Protein AF-A0A6G0VTV4-F1 (afdb_monomer_lite)

Radius of gyration: 18.74 Å; chains: 1; bounding box: 30×60×40 Å

Secondary structure (DSSP, 8-state):
----------PPBP-STT---BGGGT----PPP-STTTS-GGGBPPPPTTS---B-TT------TT------PPPPP-

pLDDT: mean 74.32, std 13.95, range [40.31, 89.19]

Sequence (78 aa):
ILGFFKRELKMPGCAAINCSNSATKGFLMKHFPKDKVHFGEAMWEKTREDGSRRLKNDAVPTIFSFTKEKNKKKTPCA

Foldseek 3Di:
DPPPPVPPPVFDFDLDPPGGHTVVVVDDDDDDDPDCQQFPPVQWDDQDPVRDIDGDPPTDRPRDVPDDDDPDDDDPDD

Organism: Aphis craccivora (NCBI:txid307492)

Structure (mmCIF, N/CA/C/O backbone):
data_AF-A0A6G0VTV4-F1
#
_entry.id   AF-A0A6G0VTV4-F1
#
loop_
_atom_site.group_PDB
_atom_site.id
_atom_site.type_symbol
_atom_site.label_atom_id
_atom_site.label_alt_id
_atom_site.label_comp_id
_atom_site.label_asym_id
_atom_site.label_entity_id
_atom_site.label_seq_id
_atom_site.pdbx_PDB_ins_code
_atom_site.Cartn_x
_atom_site.Cartn_y
_atom_site.Cartn_z
_atom_site.occupancy
_atom_site.B_iso_or_equiv
_atom_site.auth_seq_id
_atom_site.auth_comp_id
_atom_site.auth_asym_id
_atom_site.auth_atom_id
_atom_site.pdbx_PDB_model_num
ATOM 1 N N . ILE A 1 1 ? 13.555 -23.342 26.167 1.00 41.47 1 ILE A N 1
ATOM 2 C CA . ILE A 1 1 ? 13.529 -21.867 26.006 1.00 41.47 1 ILE A CA 1
ATOM 3 C C . ILE A 1 1 ? 13.249 -21.569 24.533 1.00 41.47 1 ILE A C 1
ATOM 5 O O . ILE A 1 1 ? 14.178 -21.356 23.770 1.00 41.47 1 ILE A O 1
ATOM 9 N N . LEU A 1 2 ? 11.989 -21.640 24.088 1.00 40.31 2 LEU A N 1
ATOM 10 C CA . LEU A 1 2 ? 11.621 -21.040 22.803 1.00 40.31 2 LEU A CA 1
ATOM 11 C C . LEU A 1 2 ? 11.100 -19.649 23.123 1.00 40.31 2 LEU A C 1
ATOM 13 O O . LEU A 1 2 ? 9.934 -19.465 23.464 1.00 40.31 2 LEU A O 1
ATOM 17 N N . GLY A 1 3 ? 12.015 -18.683 23.084 1.00 40.75 3 GLY A N 1
ATOM 18 C CA . GLY A 1 3 ? 11.648 -17.283 23.048 1.00 40.75 3 GLY A CA 1
ATOM 19 C C . GLY A 1 3 ? 10.795 -17.065 21.809 1.00 40.75 3 GLY A C 1
ATOM 20 O O . GLY A 1 3 ? 11.317 -16.940 20.702 1.00 40.75 3 GLY A O 1
ATOM 21 N N . PHE A 1 4 ? 9.477 -17.028 21.996 1.00 47.88 4 PHE A N 1
ATOM 22 C CA . PHE A 1 4 ? 8.596 -16.303 21.102 1.00 47.88 4 PHE A CA 1
ATOM 23 C C . PHE A 1 4 ? 9.088 -14.861 21.141 1.00 47.88 4 PHE A C 1
ATOM 25 O O . PHE A 1 4 ? 8.690 -14.077 22.001 1.00 47.88 4 PHE A O 1
ATOM 32 N N . PHE A 1 5 ? 10.012 -14.528 20.238 1.00 43.19 5 PHE A N 1
ATOM 33 C CA . PHE A 1 5 ? 10.281 -13.160 19.847 1.00 43.19 5 PHE A CA 1
ATOM 34 C C . PHE A 1 5 ? 8.935 -12.641 19.356 1.00 43.19 5 PHE A C 1
ATOM 36 O O . PHE A 1 5 ? 8.545 -12.840 18.202 1.00 43.19 5 PHE A O 1
ATOM 43 N N . LYS A 1 6 ? 8.181 -12.039 20.275 1.00 47.97 6 LYS A N 1
ATOM 44 C CA . LYS A 1 6 ? 7.031 -11.206 19.986 1.00 47.97 6 LYS A CA 1
ATOM 45 C C . LYS A 1 6 ? 7.645 -10.005 19.280 1.00 47.97 6 LYS A C 1
ATOM 47 O O . LYS A 1 6 ? 7.867 -8.966 19.883 1.00 47.97 6 LYS A O 1
ATOM 52 N N . ARG A 1 7 ? 8.035 -10.191 18.009 1.00 48.72 7 ARG A N 1
ATOM 53 C CA . ARG A 1 7 ? 8.217 -9.081 17.087 1.00 48.72 7 ARG A CA 1
ATOM 54 C C . ARG A 1 7 ? 6.939 -8.297 17.278 1.00 48.72 7 ARG A C 1
ATOM 56 O O . ARG A 1 7 ? 5.858 -8.840 17.044 1.00 48.72 7 ARG A O 1
ATOM 63 N N . GLU A 1 8 ? 7.065 -7.092 17.807 1.00 51.47 8 GLU A N 1
ATOM 64 C CA . GLU A 1 8 ? 6.000 -6.108 17.828 1.00 51.47 8 GLU A CA 1
ATOM 65 C C . GLU A 1 8 ? 5.699 -5.784 16.364 1.00 51.47 8 GLU A C 1
ATOM 67 O O . GLU A 1 8 ? 6.114 -4.769 15.812 1.00 51.47 8 GLU A O 1
ATOM 72 N N . LEU A 1 9 ? 5.051 -6.724 15.673 1.00 54.00 9 LEU A N 1
ATOM 73 C CA . LEU A 1 9 ? 4.491 -6.513 14.362 1.00 54.00 9 LEU A CA 1
ATOM 74 C C . LEU A 1 9 ? 3.413 -5.475 14.618 1.00 54.00 9 LEU A C 1
ATOM 76 O O . LEU A 1 9 ? 2.338 -5.806 15.123 1.00 54.00 9 LEU A O 1
ATOM 80 N N . LYS A 1 10 ? 3.752 -4.207 14.368 1.00 60.06 10 LYS A N 1
ATOM 81 C CA . LYS A 1 10 ? 2.813 -3.092 14.374 1.00 60.06 10 LYS A CA 1
ATOM 82 C C . LYS A 1 10 ? 1.581 -3.564 13.615 1.00 60.06 10 LYS A C 1
ATOM 84 O O . LYS A 1 10 ? 1.652 -3.814 12.413 1.00 60.06 10 LYS A O 1
ATOM 89 N N . MET A 1 11 ? 0.497 -3.800 14.353 1.00 65.50 11 MET A N 1
ATOM 90 C CA . MET A 1 11 ? -0.703 -4.403 13.789 1.00 65.50 11 MET A CA 1
ATOM 91 C C . MET A 1 11 ? -1.175 -3.544 12.613 1.00 65.50 11 MET A C 1
ATOM 93 O O . MET A 1 11 ? -1.198 -2.316 12.747 1.00 65.50 11 MET A O 1
ATOM 97 N N . PRO A 1 12 ? -1.512 -4.153 11.463 1.00 75.44 12 PRO A N 1
ATOM 98 C CA . PRO A 1 12 ? -1.849 -3.393 10.272 1.00 75.44 12 PRO A CA 1
ATOM 99 C C . PRO A 1 12 ? -3.074 -2.508 10.536 1.00 75.44 12 PRO A C 1
ATOM 101 O O . PRO A 1 12 ? -4.062 -2.939 11.140 1.00 75.44 12 PRO A O 1
ATOM 104 N N . GLY A 1 13 ? -2.977 -1.253 10.100 1.00 84.94 13 GLY A N 1
ATOM 105 C CA . GLY A 1 13 ? -4.095 -0.319 10.002 1.00 84.94 13 GLY A CA 1
ATOM 106 C C . GLY A 1 13 ? -4.614 -0.246 8.568 1.00 84.94 13 GLY A C 1
ATOM 107 O O . GLY A 1 13 ? -3.977 -0.742 7.636 1.00 84.94 13 GLY A O 1
ATOM 108 N N . CYS A 1 14 ? -5.770 0.382 8.379 1.00 84.62 14 CYS A N 1
ATOM 109 C CA . CYS A 1 14 ? -6.292 0.656 7.045 1.00 84.62 14 CYS A CA 1
ATOM 110 C C . CYS A 1 14 ? -5.390 1.654 6.292 1.00 84.62 14 CYS A C 1
ATOM 112 O O . CYS A 1 14 ? -4.964 2.653 6.861 1.00 84.62 14 CYS A O 1
ATOM 114 N N . ALA A 1 15 ? -5.133 1.409 5.002 1.00 82.06 15 ALA A N 1
ATOM 115 C CA . ALA A 1 15 ? -4.343 2.311 4.155 1.00 82.06 15 ALA A CA 1
ATOM 116 C C . ALA A 1 15 ? -5.120 3.553 3.674 1.00 82.06 15 ALA A C 1
ATOM 118 O O . ALA A 1 15 ? -4.532 4.455 3.082 1.00 82.06 15 ALA A O 1
ATOM 119 N N . ALA A 1 16 ? -6.439 3.603 3.887 1.00 80.06 16 ALA A N 1
ATOM 120 C CA . ALA A 1 16 ? -7.251 4.738 3.471 1.00 80.06 16 ALA A CA 1
ATOM 121 C C . ALA A 1 16 ? -6.907 5.995 4.286 1.00 80.06 16 ALA A C 1
ATOM 123 O O . ALA A 1 16 ? -6.793 5.952 5.514 1.00 80.06 16 ALA A O 1
ATOM 124 N N . ILE A 1 17 ? -6.790 7.129 3.592 1.00 76.00 17 ILE A N 1
ATOM 125 C CA . ILE A 1 17 ? -6.514 8.434 4.203 1.00 76.00 17 ILE A CA 1
ATOM 126 C C . ILE A 1 17 ? -7.592 8.734 5.254 1.00 76.00 17 ILE A C 1
ATOM 128 O O . ILE A 1 17 ? -8.784 8.616 4.976 1.00 76.00 17 ILE A O 1
ATOM 132 N N . ASN A 1 18 ? -7.168 9.134 6.456 1.00 82.19 18 ASN A N 1
ATOM 133 C CA . ASN A 1 18 ? -8.028 9.421 7.613 1.00 82.19 18 ASN A CA 1
ATOM 134 C C . ASN A 1 18 ? -8.856 8.229 8.137 1.00 82.19 18 ASN A C 1
ATOM 136 O O . ASN A 1 18 ? -9.773 8.426 8.935 1.00 82.19 18 ASN A O 1
ATOM 140 N N . CYS A 1 19 ? -8.547 6.991 7.741 1.00 85.44 19 CYS A N 1
ATOM 141 C CA . CYS A 1 19 ? -9.179 5.817 8.330 1.00 85.44 19 CYS A CA 1
ATOM 142 C C . CYS A 1 19 ? -8.430 5.377 9.592 1.00 85.44 19 CYS A C 1
ATOM 144 O O . CYS A 1 19 ? -7.212 5.221 9.587 1.00 85.44 19 CYS A O 1
ATOM 146 N N . SER A 1 20 ? -9.168 5.133 10.676 1.00 88.75 20 SER A N 1
ATOM 147 C CA . SER A 1 20 ? -8.600 4.657 11.943 1.00 88.75 20 SER A CA 1
ATOM 148 C C . SER A 1 20 ? -8.909 3.182 12.234 1.00 88.75 20 SER A C 1
ATOM 150 O O . SER A 1 20 ? -8.715 2.732 13.366 1.00 88.75 20 SER A O 1
ATOM 152 N N . ASN A 1 21 ? -9.407 2.429 11.244 1.00 88.69 21 ASN A N 1
ATOM 153 C CA . ASN A 1 21 ? -9.696 1.002 11.393 1.00 88.69 21 ASN A CA 1
ATOM 154 C C . ASN A 1 21 ? -8.393 0.208 11.524 1.00 88.69 21 ASN A C 1
ATOM 156 O O . ASN A 1 21 ? -7.420 0.453 10.809 1.00 88.69 21 ASN A O 1
ATOM 160 N N . SER A 1 22 ? -8.390 -0.761 12.433 1.00 88.12 22 SER A N 1
ATOM 161 C CA . SER A 1 22 ? -7.218 -1.566 12.767 1.00 88.12 22 SER A CA 1
ATOM 162 C C . SER A 1 22 ? -7.628 -2.945 13.275 1.0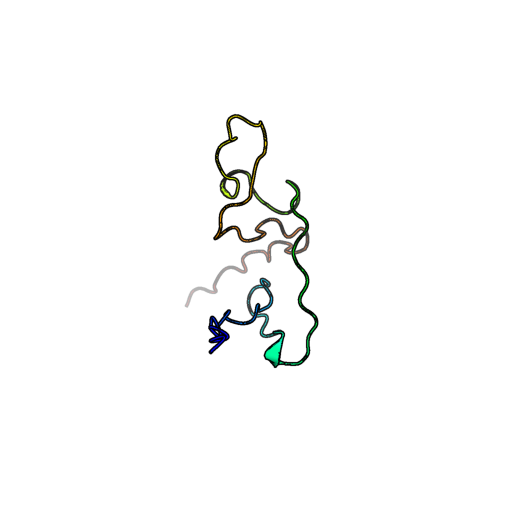0 88.12 22 SER A C 1
ATOM 164 O O . SER A 1 22 ? -8.736 -3.123 13.790 1.00 88.12 22 SER A O 1
ATOM 166 N N . ALA A 1 23 ? -6.699 -3.902 13.208 1.00 86.19 23 ALA A N 1
ATOM 167 C CA . ALA A 1 23 ? -6.894 -5.226 13.803 1.00 86.19 23 ALA A CA 1
ATOM 168 C C . ALA A 1 23 ? -7.108 -5.164 15.330 1.00 86.19 23 ALA A C 1
ATOM 170 O O . ALA A 1 23 ? -7.898 -5.932 15.870 1.00 86.19 23 ALA A O 1
ATOM 171 N N . THR A 1 24 ? -6.486 -4.197 16.022 1.00 86.69 24 THR A N 1
ATOM 172 C CA . THR A 1 24 ? -6.685 -3.972 17.470 1.00 86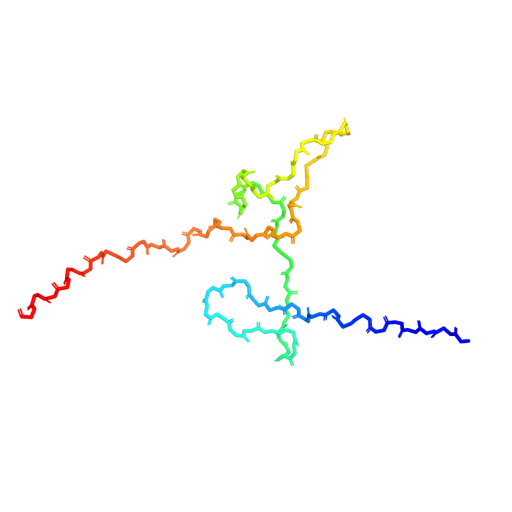.69 24 THR A CA 1
ATOM 173 C C . THR A 1 24 ? -8.117 -3.628 17.847 1.00 86.69 24 THR A C 1
ATOM 175 O O . THR A 1 24 ? -8.547 -3.940 18.950 1.00 86.69 24 THR A O 1
ATOM 178 N N . LYS A 1 25 ? -8.853 -2.979 16.941 1.00 88.00 25 LYS A N 1
ATOM 179 C CA . LYS A 1 25 ? -10.259 -2.615 17.135 1.00 88.00 25 LYS A CA 1
ATOM 180 C C . LYS A 1 25 ? -11.219 -3.741 16.720 1.00 88.00 25 LYS A C 1
ATOM 182 O O . LYS A 1 25 ? -12.420 -3.517 16.673 1.00 88.00 25 LYS A O 1
ATOM 187 N N . GLY A 1 26 ? -10.703 -4.926 16.380 1.00 87.56 26 GLY A N 1
ATOM 188 C CA . GLY A 1 26 ? -11.498 -6.084 15.961 1.00 87.56 26 GLY A CA 1
ATOM 189 C C . GLY A 1 26 ? -11.875 -6.101 14.476 1.00 87.56 26 GLY A C 1
ATOM 190 O O . GLY A 1 26 ? -12.600 -6.993 14.043 1.00 87.56 26 GLY A O 1
ATOM 191 N N . PHE A 1 27 ? -11.381 -5.155 13.670 1.00 88.56 27 PHE A N 1
ATOM 192 C CA . PHE A 1 27 ? -11.636 -5.162 12.230 1.00 88.56 27 PHE A CA 1
ATOM 193 C C . PHE A 1 27 ? -10.716 -6.153 11.512 1.00 88.56 27 PHE A C 1
ATOM 195 O O . PHE A 1 27 ? -9.497 -6.149 11.694 1.00 88.56 27 PHE A O 1
ATOM 202 N N . LEU A 1 28 ? -11.290 -6.961 10.622 1.00 85.81 28 LEU A N 1
ATOM 203 C CA . LEU A 1 28 ? -10.535 -7.880 9.777 1.00 85.81 28 LEU A CA 1
ATOM 204 C C . LEU A 1 28 ? -9.751 -7.108 8.707 1.00 85.81 28 LEU A C 1
ATOM 206 O O . LEU A 1 28 ? -10.332 -6.565 7.769 1.00 85.81 28 LEU A O 1
ATOM 210 N N . MET A 1 29 ? -8.426 -7.080 8.825 1.00 84.75 29 MET A N 1
ATOM 211 C CA . MET A 1 29 ? -7.552 -6.475 7.818 1.00 84.75 29 MET A CA 1
ATOM 212 C C . MET A 1 29 ? -7.283 -7.469 6.682 1.00 84.75 29 MET A C 1
ATOM 214 O O . MET A 1 29 ? -7.019 -8.648 6.925 1.00 84.75 29 MET A O 1
ATOM 218 N N . LYS A 1 30 ? -7.340 -6.999 5.434 1.00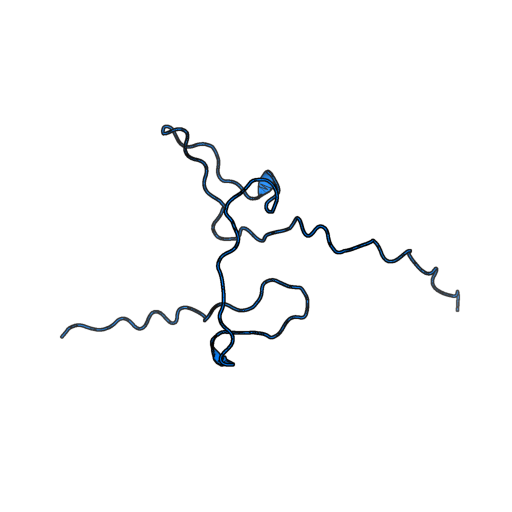 83.44 30 LYS A N 1
ATOM 219 C CA . LYS A 1 30 ? -7.035 -7.788 4.233 1.00 83.44 30 LYS A CA 1
ATOM 220 C C . LYS A 1 30 ? -5.824 -7.202 3.517 1.00 83.44 30 LYS A C 1
ATOM 222 O O . LYS A 1 30 ? -5.611 -5.993 3.540 1.00 83.44 30 LYS A O 1
ATOM 227 N N . HIS A 1 31 ? -5.040 -8.064 2.878 1.00 81.69 31 HIS A N 1
ATOM 228 C CA . HIS A 1 31 ? -3.977 -7.621 1.983 1.00 81.69 31 HIS A CA 1
ATOM 229 C C . HIS A 1 31 ? -4.571 -7.108 0.671 1.00 81.69 31 HIS A C 1
ATOM 231 O O . HIS A 1 31 ? -5.544 -7.670 0.167 1.00 81.69 31 HIS A O 1
ATOM 237 N N . PHE A 1 32 ? -3.961 -6.067 0.108 1.00 80.81 32 PHE A N 1
ATOM 238 C CA . PHE A 1 32 ? -4.318 -5.584 -1.220 1.00 80.81 32 PHE A CA 1
ATOM 239 C C . PHE A 1 32 ? -3.929 -6.608 -2.301 1.00 80.81 32 PHE A C 1
ATOM 241 O O . PHE A 1 32 ? -2.891 -7.271 -2.162 1.00 80.81 32 PHE A O 1
ATOM 248 N N . PRO A 1 33 ? -4.727 -6.737 -3.379 1.00 83.38 33 PRO A N 1
ATOM 249 C CA . PRO A 1 33 ? -4.342 -7.500 -4.563 1.00 83.38 33 PRO A CA 1
ATOM 250 C C . PRO A 1 33 ? -3.004 -7.004 -5.117 1.00 83.38 33 PRO A C 1
ATOM 252 O O . PRO A 1 33 ? -2.786 -5.804 -5.229 1.00 83.38 33 PRO A O 1
ATOM 255 N N . LYS A 1 34 ? -2.093 -7.915 -5.468 1.00 82.62 34 LYS A N 1
ATOM 256 C CA . LYS A 1 34 ? -0.771 -7.565 -6.015 1.00 82.62 34 LYS A CA 1
ATOM 257 C C . LYS A 1 34 ? -0.829 -7.455 -7.536 1.00 82.62 34 LYS A C 1
ATOM 259 O O . LYS A 1 34 ? -0.227 -8.267 -8.236 1.00 82.62 34 LYS A O 1
ATOM 264 N N . ASP A 1 35 ? -1.574 -6.484 -8.043 1.00 83.31 35 ASP A N 1
ATOM 265 C CA . ASP A 1 35 ? -1.733 -6.249 -9.477 1.00 83.31 35 ASP A CA 1
ATOM 266 C C . ASP A 1 35 ? -1.298 -4.831 -9.882 1.00 83.31 35 ASP A C 1
ATOM 268 O O . ASP A 1 35 ? -1.055 -3.947 -9.058 1.00 83.31 35 ASP A O 1
ATOM 272 N N . LYS A 1 36 ? -1.175 -4.614 -11.193 1.00 81.75 36 LYS A N 1
ATOM 273 C CA . LYS A 1 36 ? -0.792 -3.312 -11.758 1.00 81.75 36 LYS A CA 1
ATOM 274 C C . LYS A 1 36 ? -1.913 -2.274 -11.704 1.00 81.75 36 LYS A C 1
ATOM 276 O O . LYS A 1 36 ? -1.665 -1.108 -11.981 1.00 81.75 36 LYS A O 1
ATOM 281 N N . VAL A 1 37 ? -3.137 -2.700 -11.396 1.00 82.38 37 VAL A N 1
ATOM 282 C CA . VAL A 1 37 ? -4.313 -1.826 -11.369 1.00 82.38 37 VAL A CA 1
ATOM 283 C C . VAL A 1 37 ? -4.344 -1.015 -10.081 1.00 82.38 37 VAL A C 1
ATOM 285 O O . VAL A 1 37 ? -4.793 0.121 -10.111 1.00 82.38 37 VAL A O 1
ATOM 288 N N . HIS A 1 38 ? -3.829 -1.557 -8.972 1.00 83.50 38 HIS A N 1
ATOM 289 C CA . 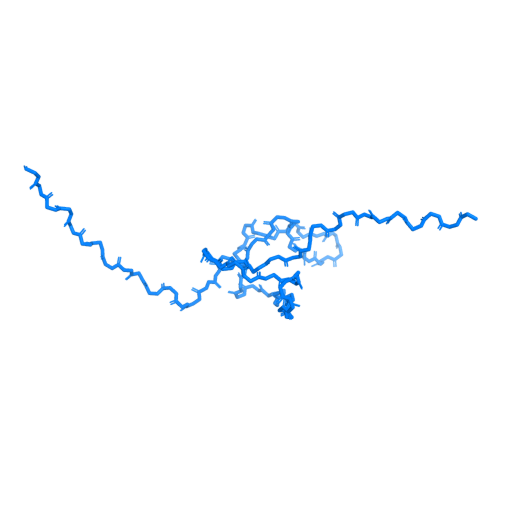HIS A 1 38 ? -3.841 -0.876 -7.673 1.00 83.50 38 HIS A CA 1
ATOM 290 C C . HIS A 1 38 ? -2.509 -0.179 -7.328 1.00 83.50 38 HIS A C 1
ATOM 292 O O . HIS A 1 38 ? -2.478 0.706 -6.467 1.00 83.50 38 HIS A O 1
ATOM 298 N N . PHE A 1 39 ? -1.410 -0.536 -8.006 1.00 86.56 39 PHE A N 1
ATOM 299 C CA . PHE A 1 39 ? -0.064 -0.014 -7.740 1.00 86.56 39 PHE A CA 1
ATOM 300 C C . PHE A 1 39 ? 0.577 0.603 -8.984 1.00 86.56 39 PHE A C 1
ATOM 302 O O . PHE A 1 39 ? 0.789 -0.083 -9.985 1.00 86.56 39 PHE A O 1
ATOM 309 N N . GLY A 1 40 ? 0.972 1.876 -8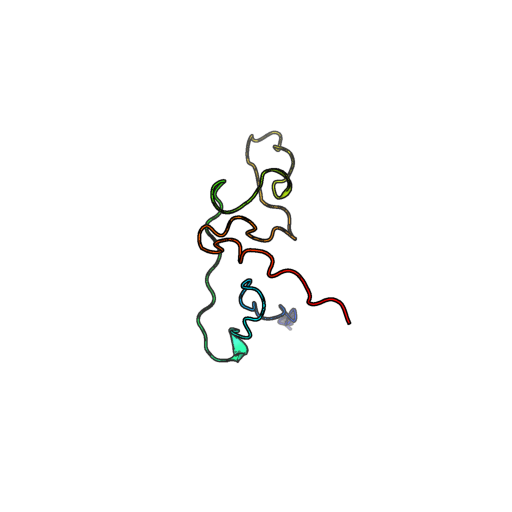.884 1.00 85.00 40 GLY A N 1
ATOM 310 C CA . GLY A 1 40 ? 1.736 2.554 -9.934 1.00 85.00 40 GLY A CA 1
ATOM 311 C C . GLY A 1 40 ? 3.112 1.921 -10.172 1.00 85.00 40 GLY A C 1
ATOM 312 O O . GLY A 1 40 ? 3.689 1.303 -9.277 1.00 85.00 40 GLY A O 1
ATOM 313 N N . GLU A 1 41 ? 3.670 2.104 -11.371 1.00 85.75 41 GLU A N 1
ATOM 314 C CA . GLU A 1 41 ? 4.923 1.456 -11.801 1.00 85.75 41 GLU A CA 1
ATOM 315 C C . GLU A 1 41 ? 6.114 1.741 -10.874 1.00 85.75 41 GLU A C 1
ATOM 317 O O . GLU A 1 41 ? 6.926 0.856 -10.612 1.00 85.75 41 GLU A O 1
ATOM 322 N N . ALA A 1 42 ? 6.167 2.939 -10.286 1.00 86.38 42 ALA A N 1
ATOM 323 C CA . ALA A 1 42 ? 7.202 3.340 -9.334 1.00 86.38 42 ALA A CA 1
ATOM 324 C C . ALA A 1 42 ? 7.215 2.510 -8.034 1.00 86.38 42 ALA A C 1
ATOM 326 O O . ALA A 1 42 ? 8.218 2.521 -7.314 1.00 86.38 42 ALA A O 1
ATOM 327 N N . MET A 1 43 ? 6.128 1.797 -7.723 1.00 89.19 43 MET A N 1
ATOM 328 C CA . MET A 1 43 ? 5.970 1.000 -6.500 1.00 89.19 43 MET A CA 1
ATOM 329 C C . MET A 1 43 ? 6.477 -0.438 -6.654 1.00 89.19 43 MET A C 1
ATOM 331 O O . MET A 1 43 ? 6.476 -1.205 -5.689 1.00 89.19 43 MET A O 1
ATOM 335 N N . TRP A 1 44 ? 6.933 -0.804 -7.852 1.00 87.81 44 TRP A N 1
ATOM 336 C CA . TRP A 1 44 ? 7.494 -2.114 -8.149 1.00 87.81 44 TRP A CA 1
ATOM 337 C C . TRP A 1 44 ? 9.023 -2.103 -8.030 1.00 87.81 44 TRP A C 1
ATOM 339 O O . TRP A 1 44 ? 9.694 -1.112 -8.326 1.00 87.81 44 TRP A O 1
ATOM 349 N N . GLU A 1 45 ? 9.583 -3.219 -7.575 1.00 88.19 45 GLU A N 1
ATOM 350 C CA . GLU A 1 45 ? 11.017 -3.491 -7.637 1.00 88.19 45 GLU A CA 1
ATOM 351 C C . GLU A 1 45 ? 11.453 -3.728 -9.091 1.00 88.19 45 GLU A C 1
ATOM 353 O O . GLU A 1 45 ? 10.653 -4.113 -9.951 1.00 88.19 45 GLU A O 1
ATOM 358 N N . LYS A 1 46 ? 12.750 -3.536 -9.361 1.00 81.69 46 LYS A N 1
ATOM 359 C CA . LYS A 1 46 ? 13.346 -3.938 -10.640 1.00 81.69 46 LYS A CA 1
ATOM 360 C C . LYS A 1 46 ? 13.111 -5.437 -10.856 1.00 81.69 46 LYS A C 1
ATOM 362 O O . LYS A 1 46 ? 13.170 -6.219 -9.907 1.00 81.69 46 LYS A O 1
ATOM 367 N N . THR A 1 47 ? 12.834 -5.823 -12.099 1.00 82.00 47 THR A N 1
ATOM 368 C CA . THR A 1 47 ? 12.648 -7.228 -12.476 1.00 82.00 47 THR A CA 1
ATOM 369 C C . THR A 1 47 ? 13.888 -8.024 -12.075 1.00 82.00 47 THR A C 1
ATOM 371 O O . THR A 1 47 ? 15.000 -7.650 -12.445 1.00 82.00 47 THR A O 1
ATOM 374 N N . ARG A 1 48 ? 13.696 -9.083 -11.282 1.00 80.56 48 ARG A N 1
ATOM 375 C CA . ARG A 1 48 ? 14.773 -10.011 -10.906 1.00 80.56 48 ARG A CA 1
ATOM 376 C C . ARG A 1 48 ? 15.154 -10.874 -12.112 1.00 80.56 48 ARG A C 1
ATOM 378 O O . ARG A 1 48 ? 14.383 -10.952 -13.065 1.00 80.56 48 ARG A O 1
ATOM 385 N N . GLU A 1 4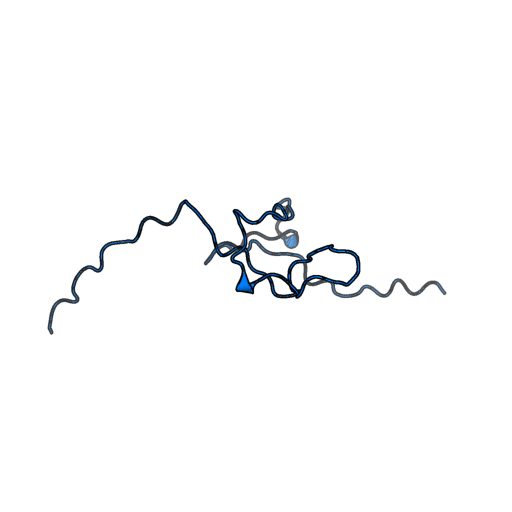9 ? 16.296 -11.553 -12.048 1.00 80.38 49 GLU A N 1
ATOM 386 C CA . GLU A 1 49 ? 16.750 -12.478 -13.105 1.00 80.38 49 GLU A CA 1
ATOM 387 C C . GLU A 1 49 ? 15.702 -13.567 -13.411 1.00 80.38 49 GLU A C 1
ATOM 389 O O . GLU A 1 49 ? 15.489 -13.911 -14.568 1.00 80.38 49 GLU A O 1
ATOM 394 N N . ASP A 1 50 ? 14.929 -13.980 -12.400 1.00 78.81 50 ASP A N 1
ATOM 395 C CA . ASP A 1 50 ? 13.817 -14.939 -12.518 1.00 78.81 50 ASP A CA 1
ATOM 396 C C . ASP A 1 50 ? 12.553 -14.384 -13.214 1.00 78.81 50 ASP A C 1
ATOM 398 O O . ASP A 1 50 ? 11.511 -15.041 -13.248 1.00 78.81 50 ASP A O 1
ATOM 402 N N . GLY A 1 51 ? 12.555 -13.127 -13.670 1.00 78.00 51 GLY A N 1
ATOM 403 C CA . GLY A 1 51 ? 11.398 -12.477 -14.303 1.00 78.00 51 GLY A CA 1
ATOM 404 C C . GLY A 1 51 ? 10.268 -12.074 -13.341 1.00 78.00 51 GLY A C 1
ATOM 405 O O . GLY A 1 51 ? 9.323 -11.383 -13.736 1.00 78.00 51 GLY A O 1
ATOM 406 N N . SER A 1 52 ? 10.356 -12.447 -12.059 1.00 75.75 52 SER A N 1
ATOM 407 C CA . SER A 1 52 ? 9.378 -12.059 -11.041 1.00 75.75 52 SER A CA 1
ATOM 408 C C . SER A 1 52 ? 9.526 -10.583 -10.642 1.00 75.75 52 SER A C 1
ATOM 410 O O . SER A 1 52 ? 10.628 -10.063 -10.445 1.00 75.75 52 SER A O 1
ATOM 412 N N . ARG A 1 53 ? 8.387 -9.890 -10.510 1.00 80.12 53 ARG A N 1
ATOM 413 C CA . ARG A 1 53 ? 8.305 -8.516 -9.992 1.00 80.12 53 ARG A CA 1
ATOM 414 C C . ARG A 1 53 ? 7.592 -8.516 -8.649 1.00 80.12 53 ARG A C 1
ATOM 416 O O . ARG A 1 53 ? 6.513 -9.094 -8.515 1.00 80.12 53 ARG A O 1
ATOM 423 N N . ARG A 1 54 ? 8.188 -7.863 -7.653 1.00 84.19 54 ARG A N 1
ATOM 424 C CA . ARG A 1 54 ? 7.599 -7.676 -6.321 1.00 84.19 54 ARG A CA 1
ATOM 425 C C . ARG A 1 54 ? 7.329 -6.197 -6.081 1.00 84.19 54 ARG A C 1
ATOM 427 O O . ARG A 1 54 ? 7.985 -5.345 -6.668 1.00 84.19 54 ARG A O 1
ATOM 434 N N . LEU A 1 55 ? 6.337 -5.909 -5.248 1.00 87.06 55 LEU A N 1
ATOM 435 C CA . LEU A 1 55 ? 6.124 -4.564 -4.726 1.00 87.06 55 LEU A CA 1
ATOM 436 C C . LEU A 1 55 ? 7.237 -4.230 -3.732 1.00 87.06 55 LEU A C 1
ATOM 438 O O . LEU A 1 55 ? 7.692 -5.122 -3.014 1.00 87.06 55 LEU A O 1
ATOM 442 N N . LYS A 1 56 ? 7.636 -2.960 -3.678 1.00 85.88 56 LYS A N 1
ATOM 443 C CA . LYS A 1 56 ? 8.552 -2.465 -2.647 1.00 85.88 56 LYS A CA 1
ATOM 444 C C . LYS A 1 56 ? 7.941 -2.645 -1.251 1.00 85.88 56 LYS A C 1
ATOM 446 O O . LYS A 1 56 ? 6.722 -2.706 -1.094 1.00 85.88 56 LYS A O 1
ATOM 451 N N . ASN A 1 57 ? 8.784 -2.690 -0.221 1.00 80.94 57 ASN A N 1
ATOM 452 C CA . ASN A 1 57 ? 8.331 -2.850 1.168 1.00 80.94 57 ASN A CA 1
ATOM 453 C C . ASN A 1 57 ? 7.465 -1.681 1.671 1.00 80.94 57 ASN A C 1
ATOM 455 O O . ASN A 1 57 ? 6.652 -1.864 2.573 1.00 80.94 57 ASN A O 1
ATOM 459 N N . ASP A 1 58 ? 7.630 -0.498 1.086 1.00 80.50 58 ASP A N 1
ATOM 460 C CA . ASP A 1 58 ? 6.871 0.728 1.342 1.00 80.50 58 ASP A CA 1
ATOM 461 C C . ASP A 1 58 ? 5.773 0.976 0.291 1.00 80.50 58 ASP A C 1
ATOM 463 O O . ASP A 1 58 ? 5.217 2.072 0.203 1.00 80.50 58 ASP A O 1
ATOM 467 N N . ALA A 1 59 ? 5.440 -0.035 -0.519 1.00 84.12 59 ALA A N 1
ATOM 468 C CA . ALA A 1 59 ? 4.436 0.109 -1.556 1.00 84.12 59 ALA A CA 1
ATOM 469 C C . ALA A 1 59 ? 3.047 0.374 -0.956 1.00 84.12 59 ALA A C 1
ATOM 471 O O . ALA A 1 59 ? 2.416 -0.504 -0.365 1.00 84.12 59 ALA A O 1
ATOM 472 N N . VAL A 1 60 ? 2.540 1.582 -1.170 1.00 81.94 60 VAL A N 1
ATOM 473 C CA . VAL A 1 60 ? 1.153 1.955 -0.910 1.00 81.94 60 VAL A CA 1
ATOM 474 C C . VAL A 1 60 ? 0.310 1.822 -2.188 1.00 81.94 60 VAL A C 1
ATOM 476 O O . VAL A 1 60 ? 0.780 2.197 -3.267 1.00 81.94 60 VAL A O 1
ATOM 479 N N . PRO A 1 61 ? -0.922 1.288 -2.099 1.00 80.00 61 PRO A N 1
ATOM 480 C CA . PRO A 1 61 ? -1.848 1.260 -3.226 1.00 80.00 61 PRO A CA 1
ATOM 481 C C . PRO A 1 61 ? -2.291 2.696 -3.511 1.00 80.00 61 PRO A C 1
ATOM 483 O O . PRO A 1 61 ? -3.073 3.274 -2.766 1.00 80.00 61 PRO A O 1
ATOM 486 N N . THR A 1 62 ? -1.721 3.317 -4.538 1.00 76.62 62 THR A N 1
ATOM 487 C CA . THR A 1 62 ? -1.995 4.718 -4.899 1.00 76.62 62 THR A CA 1
ATOM 488 C C . THR A 1 62 ? -3.147 4.864 -5.879 1.00 76.62 62 THR A C 1
ATOM 490 O O . THR A 1 62 ? -3.702 5.955 -6.006 1.00 76.62 62 THR A O 1
ATOM 493 N N . ILE A 1 63 ? -3.527 3.787 -6.566 1.00 74.88 63 ILE A N 1
ATOM 494 C CA . ILE A 1 63 ? -4.591 3.823 -7.563 1.00 74.88 63 ILE A CA 1
ATOM 495 C C . ILE A 1 63 ? -5.903 3.460 -6.867 1.00 74.88 63 ILE A C 1
ATOM 497 O O . ILE A 1 63 ? -6.258 2.294 -6.705 1.00 74.88 63 ILE A O 1
ATOM 501 N N . PHE A 1 64 ? -6.620 4.492 -6.431 1.00 69.94 64 PHE A N 1
ATOM 502 C CA . PHE A 1 64 ? -7.975 4.377 -5.910 1.00 69.94 64 PHE A CA 1
ATOM 503 C C . PHE A 1 64 ? -8.946 5.035 -6.891 1.00 69.94 64 PHE A C 1
ATOM 505 O O . PHE A 1 64 ? -9.043 6.258 -6.962 1.00 69.94 64 PHE A O 1
ATOM 512 N N . SER A 1 65 ? -9.706 4.236 -7.641 1.00 63.94 65 SER A N 1
ATOM 513 C CA . SER A 1 65 ? -10.640 4.720 -8.676 1.00 63.94 65 SER A CA 1
ATOM 514 C C . SER A 1 65 ? -11.844 5.516 -8.133 1.00 63.94 65 SER A C 1
ATOM 516 O O . SER A 1 65 ? -12.712 5.920 -8.901 1.00 63.94 65 SER A O 1
ATOM 518 N N . PHE A 1 66 ? -11.936 5.729 -6.816 1.00 63.41 66 PHE A N 1
ATOM 519 C CA . PHE A 1 66 ? -13.093 6.332 -6.146 1.00 63.41 66 PHE A CA 1
ATOM 520 C C . PHE A 1 66 ? -12.904 7.795 -5.716 1.00 63.41 66 PHE A C 1
ATOM 522 O O . PHE A 1 66 ? -13.881 8.442 -5.334 1.00 63.41 66 PHE A O 1
ATOM 529 N N . THR A 1 67 ? -11.705 8.375 -5.814 1.00 57.62 67 THR A N 1
ATOM 530 C CA . THR A 1 67 ? -11.526 9.810 -5.541 1.00 57.62 67 THR A CA 1
ATOM 531 C C . THR A 1 67 ? -11.800 10.635 -6.795 1.00 57.62 67 THR A C 1
ATOM 533 O O . THR A 1 67 ? -10.884 10.984 -7.531 1.00 57.62 67 THR A O 1
ATOM 536 N N . LYS A 1 68 ? -13.072 10.982 -7.035 1.00 57.19 68 LYS A N 1
ATOM 537 C CA . LYS A 1 68 ? -13.410 12.109 -7.917 1.00 57.19 68 LYS A CA 1
ATOM 538 C C . LYS A 1 68 ? -12.751 13.370 -7.351 1.00 57.19 68 LYS A C 1
ATOM 540 O O . LYS A 1 68 ? -12.898 13.661 -6.161 1.00 57.19 68 LYS A O 1
ATOM 545 N N . GLU A 1 69 ? -12.016 14.100 -8.183 1.00 63.47 69 GLU A N 1
ATOM 546 C CA . GLU A 1 69 ? -11.406 15.371 -7.801 1.00 63.47 69 GLU A CA 1
ATOM 547 C C . GLU A 1 69 ? -12.484 16.329 -7.284 1.00 63.47 69 GLU A C 1
ATOM 549 O O . GLU A 1 69 ? -13.455 16.651 -7.972 1.00 63.47 69 GLU A O 1
ATOM 554 N N . LYS A 1 70 ? -12.328 16.797 -6.044 1.00 58.19 70 LYS A N 1
ATOM 555 C CA . LYS A 1 70 ? -13.142 17.903 -5.538 1.00 58.19 70 LYS A CA 1
ATOM 556 C C . LYS A 1 70 ? -12.611 19.155 -6.221 1.00 58.19 70 LYS A C 1
ATOM 558 O O . LYS A 1 70 ? -11.507 19.602 -5.920 1.00 58.19 70 LYS A O 1
ATOM 563 N N . ASN A 1 71 ? -13.394 19.666 -7.165 1.00 62.44 71 ASN A N 1
ATOM 564 C CA . ASN A 1 71 ? -13.160 20.920 -7.867 1.00 62.44 71 ASN A CA 1
ATOM 565 C C . ASN A 1 71 ? -12.677 21.992 -6.868 1.00 62.44 71 ASN A C 1
ATOM 567 O O . ASN A 1 71 ? -13.306 22.184 -5.820 1.00 62.44 71 ASN A O 1
ATOM 571 N N . LYS A 1 72 ? -11.533 22.631 -7.147 1.00 62.22 72 LYS A N 1
ATOM 572 C CA . LYS A 1 72 ? -10.936 23.648 -6.271 1.00 62.22 72 LYS A CA 1
ATOM 573 C C . LYS A 1 72 ? -11.933 24.802 -6.130 1.00 62.22 72 LYS A C 1
ATOM 575 O O . LYS A 1 72 ? -12.043 25.637 -7.024 1.00 62.22 72 LYS A O 1
ATOM 580 N N . LYS A 1 73 ? -12.663 24.875 -5.013 1.00 63.06 73 LYS A N 1
ATOM 581 C CA . LYS A 1 73 ? -13.387 26.104 -4.670 1.00 63.06 73 LYS A CA 1
ATOM 582 C C . LYS A 1 73 ? -12.332 27.186 -4.448 1.00 63.06 73 LYS A C 1
ATOM 584 O O . LYS A 1 73 ? -11.471 27.029 -3.586 1.00 63.06 73 LYS A O 1
ATOM 589 N N . LYS A 1 74 ? -12.369 28.230 -5.281 1.00 60.25 74 LYS A N 1
ATOM 590 C CA . LYS A 1 74 ? -11.512 29.413 -5.159 1.00 60.25 74 LYS A CA 1
ATOM 591 C C . LYS A 1 74 ? -11.670 29.976 -3.747 1.00 60.25 74 LYS A C 1
ATOM 593 O O . LYS A 1 74 ? -12.797 30.157 -3.287 1.00 60.25 74 LYS A O 1
ATOM 598 N N . THR A 1 75 ? -10.555 30.215 -3.069 1.00 65.81 75 THR A N 1
ATOM 599 C CA . THR A 1 75 ? -10.524 30.919 -1.787 1.00 65.81 75 THR A CA 1
ATOM 600 C C . THR A 1 75 ? -11.167 32.297 -1.978 1.00 65.81 75 THR A C 1
ATOM 602 O O . THR A 1 75 ? -10.802 32.976 -2.943 1.00 65.81 75 THR A O 1
ATOM 605 N N . PRO A 1 76 ? -12.114 32.735 -1.129 1.00 69.25 76 PRO A N 1
ATOM 606 C CA . PRO A 1 76 ? -12.514 34.134 -1.122 1.00 69.25 76 PRO A CA 1
ATOM 607 C C . PRO A 1 76 ? -11.291 34.968 -0.738 1.00 69.25 76 PRO A C 1
ATOM 609 O O . PRO A 1 76 ? -10.581 34.623 0.208 1.00 69.25 76 PRO A O 1
ATOM 612 N N . CYS A 1 77 ? -11.026 36.022 -1.505 1.00 50.31 77 CYS A N 1
ATOM 613 C CA . CYS A 1 77 ? -10.058 37.037 -1.116 1.00 50.31 77 CYS A CA 1
ATOM 614 C C . CYS A 1 77 ? -10.562 37.702 0.172 1.00 50.31 77 CYS A C 1
ATOM 616 O O . CYS A 1 77 ? -11.755 38.004 0.258 1.00 50.31 77 CYS A O 1
ATOM 618 N N . ALA A 1 78 ? -9.673 37.851 1.156 1.00 59.56 78 ALA A N 1
ATOM 619 C CA . ALA A 1 78 ? -9.914 38.677 2.337 1.00 59.56 78 ALA A CA 1
ATOM 620 C C . ALA A 1 78 ? -9.965 40.159 1.950 1.00 59.56 78 ALA A C 1
ATOM 622 O O . ALA A 1 78 ? -9.296 40.515 0.948 1.00 59.56 78 ALA A O 1
#